Protein AF-A0A1H4G611-F1 (afdb_monomer_lite)

Organism: NCBI:txid150146

pLDDT: mean 83.34, std 16.11, range [36.19, 97.56]

Sequence (70 aa):
MIYFVDLDGLQKYADKNLFQPLGITNYKWQFTPQKVANTAGSLQLRSLDYAKFGQLYKNQGAWNGKQILS

InterPro domains:
  IPR012338 Beta-lactamase/transpeptidase-like [G3DSA:3.40.710.10] (4-70)
  IPR012338 Beta-lactamase/transpeptidase-like [SSF56601] (10-70)

Secondary structure (DSSP, 8-state):
------TTHHHHHHIIIIITTTT---EE--B-TTS-B-TTT--EE-HHHHHHHHHHHHTTTEETTEE---

Radius of gyration: 13.7 Å; chains: 1; bounding box: 41×20×33 Å

Structure (mmCIF, N/CA/C/O backbone):
data_AF-A0A1H4G611-F1
#
_entry.id   AF-A0A1H4G611-F1
#
loop_
_atom_site.group_PDB
_atom_site.id
_atom_site.type_symbol
_atom_site.label_atom_id
_atom_site.label_alt_id
_atom_site.label_comp_id
_atom_site.label_asym_id
_atom_site.label_entity_id
_atom_site.label_seq_id
_atom_site.pdbx_PDB_ins_code
_atom_site.Cartn_x
_atom_site.Cartn_y
_atom_site.Cartn_z
_atom_site.occupancy
_atom_site.B_iso_or_equiv
_atom_site.auth_seq_id
_atom_site.auth_comp_id
_atom_site.auth_asym_id
_atom_site.auth_atom_id
_atom_site.pdbx_PDB_model_num
ATOM 1 N N . MET A 1 1 ? 30.704 11.635 -7.106 1.00 36.19 1 MET A N 1
ATOM 2 C CA . MET A 1 1 ? 29.905 10.466 -6.682 1.00 36.19 1 MET A CA 1
ATOM 3 C C . MET A 1 1 ? 28.614 10.986 -6.081 1.00 36.19 1 MET A C 1
ATOM 5 O O . MET A 1 1 ? 28.657 11.567 -5.008 1.00 36.19 1 MET A O 1
ATOM 9 N N . ILE A 1 2 ? 27.503 10.879 -6.808 1.00 42.44 2 ILE A N 1
ATOM 10 C CA . ILE A 1 2 ? 26.168 11.217 -6.299 1.00 42.44 2 ILE A CA 1
ATOM 11 C C . ILE A 1 2 ? 25.528 9.872 -5.967 1.00 42.44 2 ILE A C 1
ATOM 13 O O . ILE A 1 2 ? 25.484 8.993 -6.825 1.00 42.44 2 ILE A O 1
ATOM 17 N N . TYR A 1 3 ? 25.153 9.675 -4.707 1.00 41.62 3 TYR A N 1
ATOM 18 C CA . TYR A 1 3 ? 24.588 8.422 -4.224 1.00 41.62 3 TYR A CA 1
ATOM 19 C C . TYR A 1 3 ? 23.281 8.138 -4.968 1.00 41.62 3 TYR A C 1
ATOM 21 O O . TYR A 1 3 ? 22.33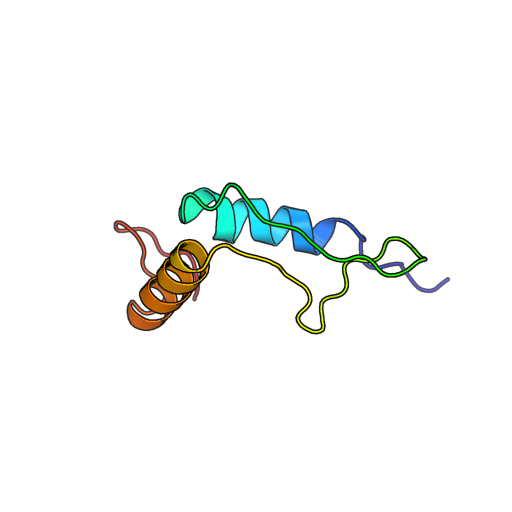8 8.925 -4.901 1.00 41.62 3 TYR A O 1
ATOM 29 N N . PHE A 1 4 ? 23.233 7.020 -5.690 1.00 47.97 4 PHE A N 1
ATOM 30 C CA . PHE A 1 4 ? 21.978 6.465 -6.170 1.00 47.97 4 PHE A CA 1
ATOM 31 C C . PHE A 1 4 ? 21.158 6.109 -4.931 1.00 47.97 4 PHE A C 1
ATOM 33 O O . PHE A 1 4 ? 21.531 5.213 -4.176 1.00 47.97 4 PHE A O 1
ATOM 40 N N . VAL A 1 5 ? 20.082 6.859 -4.689 1.00 50.41 5 VAL A N 1
ATOM 41 C CA . VAL A 1 5 ? 19.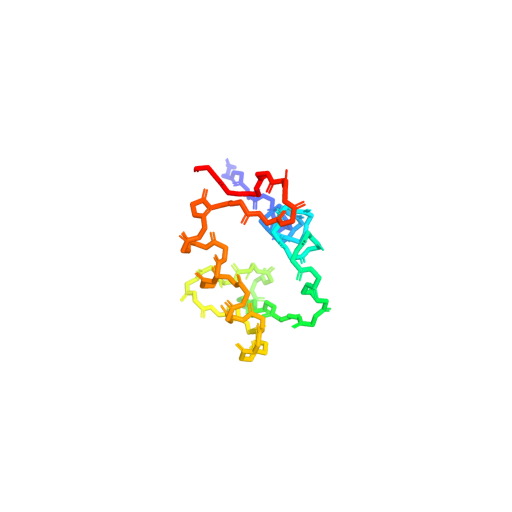025 6.444 -3.765 1.00 50.41 5 VAL A CA 1
ATOM 42 C C . VAL A 1 5 ? 18.623 5.035 -4.184 1.00 50.41 5 VAL A C 1
ATOM 44 O O . VAL A 1 5 ? 18.317 4.802 -5.353 1.00 50.41 5 VAL A O 1
ATOM 47 N N . ASP A 1 6 ? 18.725 4.108 -3.241 1.00 54.44 6 ASP A N 1
ATOM 48 C CA . ASP A 1 6 ? 18.540 2.676 -3.434 1.00 54.44 6 ASP A CA 1
ATOM 49 C C . ASP A 1 6 ? 17.279 2.395 -4.274 1.00 54.44 6 ASP A C 1
ATOM 51 O O . ASP A 1 6 ? 16.155 2.687 -3.856 1.00 54.44 6 ASP A O 1
ATOM 55 N N . LEU A 1 7 ? 17.477 1.884 -5.495 1.00 57.47 7 LEU A N 1
ATOM 56 C CA . LEU A 1 7 ? 16.447 1.741 -6.538 1.00 57.47 7 LEU A CA 1
ATOM 57 C C . LEU A 1 7 ? 15.279 0.837 -6.103 1.00 57.47 7 LEU A C 1
ATOM 59 O O . LEU A 1 7 ? 14.155 0.957 -6.602 1.00 57.47 7 LEU A O 1
ATOM 63 N N . ASP A 1 8 ? 15.537 -0.030 -5.128 1.00 64.12 8 ASP A N 1
ATOM 64 C CA . ASP A 1 8 ? 14.562 -0.940 -4.541 1.00 64.12 8 ASP A CA 1
ATOM 65 C C . ASP A 1 8 ? 13.901 -0.397 -3.270 1.00 64.12 8 ASP A C 1
ATOM 67 O O . ASP A 1 8 ? 12.894 -0.951 -2.820 1.00 64.12 8 ASP A O 1
ATOM 71 N N . GLY A 1 9 ? 14.459 0.650 -2.658 1.00 80.69 9 GLY A N 1
ATOM 72 C CA . GLY A 1 9 ? 14.080 1.092 -1.317 1.00 80.69 9 GLY A CA 1
ATOM 73 C C . GLY A 1 9 ? 12.602 1.455 -1.227 1.00 80.69 9 GLY A C 1
ATOM 74 O O . GLY A 1 9 ? 11.892 0.973 -0.345 1.00 80.69 9 GLY A O 1
ATOM 75 N N . LEU A 1 10 ? 12.108 2.229 -2.196 1.00 79.25 10 LEU A N 1
ATOM 76 C CA . LEU A 1 10 ? 10.707 2.647 -2.228 1.00 79.25 10 LEU A CA 1
ATOM 77 C C . LEU A 1 10 ? 9.752 1.480 -2.502 1.00 79.25 10 LEU A C 1
ATOM 79 O O . LEU A 1 10 ? 8.694 1.397 -1.885 1.00 79.25 10 LEU A O 1
ATOM 83 N N . GLN A 1 11 ? 10.124 0.566 -3.399 1.00 84.12 11 GLN A N 1
ATOM 84 C CA . GLN A 1 11 ? 9.285 -0.582 -3.743 1.00 84.12 11 GLN A CA 1
ATOM 85 C C . GLN A 1 11 ? 9.154 -1.535 -2.556 1.00 84.12 11 GLN A C 1
ATOM 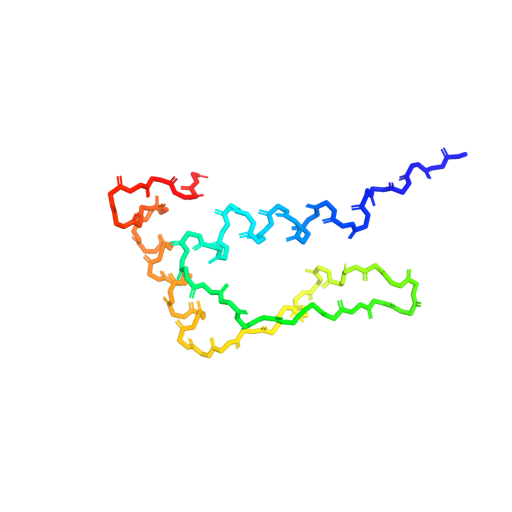87 O O . GLN A 1 11 ? 8.043 -1.920 -2.200 1.00 84.12 11 GLN A O 1
ATOM 92 N N . LYS A 1 12 ? 10.280 -1.864 -1.908 1.00 87.50 12 LYS A N 1
ATOM 93 C CA . LYS A 1 12 ? 10.319 -2.703 -0.703 1.00 87.50 12 LYS A CA 1
ATOM 94 C C . LYS A 1 12 ? 9.580 -2.040 0.454 1.00 87.50 12 LYS A C 1
ATOM 96 O O . LYS A 1 12 ? 8.865 -2.709 1.195 1.00 87.50 12 LYS A O 1
ATOM 101 N N . TYR A 1 13 ? 9.728 -0.725 0.600 1.00 88.06 13 TYR A N 1
ATOM 102 C CA . TYR A 1 13 ? 9.009 0.032 1.615 1.00 88.06 13 TYR A CA 1
ATOM 103 C C . TYR A 1 13 ? 7.495 -0.002 1.379 1.00 88.06 13 TYR A C 1
ATOM 105 O O . TYR A 1 13 ? 6.750 -0.296 2.313 1.00 88.06 13 TYR A O 1
ATOM 113 N N . ALA A 1 14 ? 7.041 0.264 0.153 1.00 90.12 14 ALA A N 1
ATOM 114 C CA . AL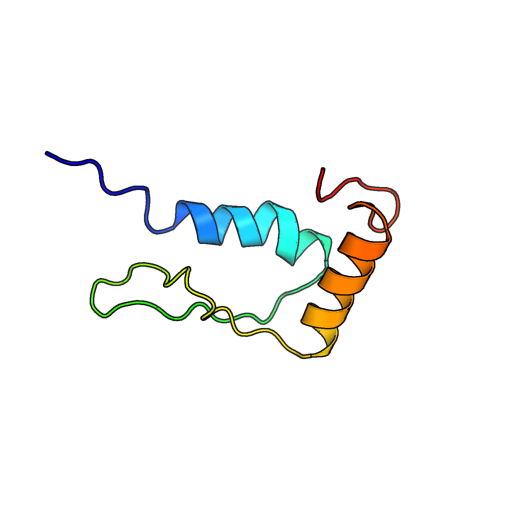A A 1 14 ? 5.625 0.257 -0.199 1.00 90.12 14 ALA A CA 1
ATOM 115 C C . ALA A 1 14 ? 5.013 -1.143 -0.068 1.00 90.12 14 ALA A C 1
ATOM 117 O O . ALA A 1 14 ? 3.933 -1.277 0.501 1.00 90.12 14 ALA A O 1
ATOM 118 N N . ASP A 1 15 ? 5.721 -2.187 -0.509 1.00 91.56 15 ASP A N 1
ATOM 119 C CA . ASP A 1 15 ? 5.280 -3.571 -0.325 1.00 91.56 15 ASP A CA 1
ATOM 120 C C . ASP A 1 15 ? 5.075 -3.889 1.159 1.00 91.56 15 ASP A C 1
ATOM 122 O O . ASP A 1 15 ? 3.962 -4.184 1.597 1.00 91.56 15 ASP A O 1
ATOM 126 N N . LYS A 1 16 ? 6.124 -3.712 1.968 1.00 93.31 16 LYS A N 1
ATOM 127 C CA . LYS A 1 16 ? 6.110 -4.070 3.388 1.00 93.31 16 LYS A CA 1
ATOM 128 C C . LYS A 1 16 ? 5.111 -3.258 4.212 1.00 93.31 16 LYS A C 1
ATOM 130 O O . LYS A 1 16 ? 4.451 -3.815 5.088 1.00 93.31 16 LYS A O 1
ATOM 135 N N . ASN A 1 17 ? 5.051 -1.946 3.993 1.00 92.12 17 ASN A N 1
ATOM 136 C CA . ASN A 1 17 ? 4.341 -1.040 4.897 1.00 92.12 17 ASN A CA 1
ATOM 137 C C . ASN A 1 17 ? 2.948 -0.657 4.402 1.00 92.12 17 ASN A C 1
ATOM 139 O O . ASN A 1 17 ? 2.146 -0.227 5.219 1.00 92.12 17 ASN A O 1
ATOM 143 N N . LEU A 1 18 ? 2.635 -0.829 3.113 1.00 93.75 18 LEU A N 1
ATOM 144 C CA . LEU A 1 18 ? 1.344 -0.429 2.550 1.00 93.75 18 LEU A CA 1
ATOM 145 C C . LEU A 1 18 ? 0.619 -1.583 1.854 1.00 93.75 18 LEU A C 1
ATOM 147 O O . LEU A 1 18 ? -0.531 -1.863 2.184 1.00 93.75 18 LEU A O 1
ATOM 151 N N . PHE A 1 19 ? 1.265 -2.279 0.919 1.00 95.12 19 PHE A N 1
ATOM 152 C CA . PHE A 1 19 ? 0.579 -3.281 0.103 1.00 95.12 19 PHE A CA 1
ATOM 153 C C . PHE A 1 19 ? 0.272 -4.560 0.881 1.00 95.12 19 PHE A C 1
ATOM 155 O O . PHE A 1 19 ? -0.887 -4.975 0.906 1.00 95.12 19 PHE A O 1
ATOM 162 N N . GLN A 1 20 ? 1.248 -5.134 1.591 1.00 95.31 20 GLN A N 1
ATOM 163 C CA . GLN A 1 20 ? 1.031 -6.331 2.410 1.00 95.31 20 GLN A CA 1
ATOM 164 C C . GLN A 1 20 ? -0.045 -6.115 3.492 1.00 95.31 20 GLN A C 1
ATOM 166 O O . GLN A 1 20 ? -0.970 -6.927 3.563 1.00 95.31 20 GLN A O 1
ATOM 171 N N . PRO A 1 21 ? -0.040 -5.018 4.283 1.00 95.75 21 PRO A N 1
ATOM 172 C CA . PRO A 1 21 ? -1.089 -4.784 5.281 1.00 95.75 21 PRO A CA 1
ATOM 173 C C . PRO A 1 21 ? -2.498 -4.609 4.698 1.00 95.75 21 PRO A C 1
ATOM 175 O O . PRO A 1 21 ? -3.480 -4.958 5.352 1.00 95.75 21 PRO A O 1
ATOM 178 N N . LEU A 1 22 ? -2.608 -4.099 3.467 1.00 96.12 22 LEU A N 1
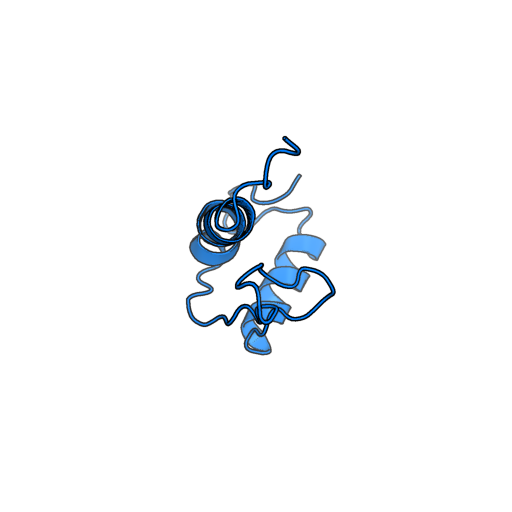ATOM 179 C CA . LEU A 1 22 ? -3.876 -3.967 2.741 1.00 96.12 22 LEU A CA 1
ATOM 180 C C . LEU A 1 22 ? -4.242 -5.234 1.935 1.00 96.12 22 LEU A C 1
ATOM 182 O O . LEU A 1 22 ? -5.275 -5.274 1.258 1.00 96.12 22 LEU A O 1
ATOM 186 N N . GLY A 1 23 ? -3.408 -6.278 1.962 1.00 95.69 23 GLY A N 1
ATOM 187 C CA . GLY A 1 23 ? -3.596 -7.485 1.154 1.00 95.69 23 GLY A CA 1
ATOM 188 C C . GLY A 1 23 ? -3.593 -7.196 -0.352 1.00 95.69 23 GLY A C 1
ATOM 189 O O . GLY A 1 23 ? -4.401 -7.756 -1.098 1.00 95.69 23 GLY A O 1
ATOM 190 N N . ILE A 1 24 ? -2.765 -6.251 -0.794 1.00 96.00 24 ILE A N 1
ATOM 191 C CA . ILE A 1 24 ? -2.535 -5.919 -2.201 1.00 96.00 24 ILE A CA 1
ATOM 192 C C . ILE A 1 24 ? -1.342 -6.755 -2.667 1.00 96.00 24 ILE A C 1
ATOM 194 O O . ILE A 1 24 ? -0.203 -6.475 -2.315 1.00 96.00 24 ILE A O 1
ATOM 198 N N . THR A 1 25 ? -1.601 -7.797 -3.451 1.00 93.31 25 THR A N 1
ATOM 199 C CA . THR A 1 25 ? -0.565 -8.746 -3.903 1.00 93.31 25 THR A CA 1
ATOM 200 C C . THR A 1 25 ? -0.278 -8.668 -5.398 1.00 93.31 25 THR A C 1
ATOM 202 O O . THR A 1 25 ? 0.659 -9.294 -5.882 1.00 93.31 25 THR A O 1
ATOM 205 N N . ASN A 1 26 ? -1.084 -7.910 -6.147 1.00 91.50 26 ASN A N 1
ATOM 206 C CA . ASN A 1 26 ? -0.954 -7.778 -7.592 1.00 91.50 26 ASN A CA 1
ATOM 207 C C . ASN A 1 26 ? -0.813 -6.302 -7.972 1.00 91.50 26 ASN A C 1
ATOM 209 O O . ASN A 1 26 ? -1.807 -5.589 -8.122 1.00 91.50 26 ASN A O 1
ATOM 213 N N . TYR A 1 27 ? 0.436 -5.864 -8.104 1.00 90.81 27 TYR A N 1
ATOM 214 C CA . TYR A 1 27 ? 0.805 -4.519 -8.519 1.00 90.81 27 TYR A CA 1
ATOM 215 C C . TYR A 1 27 ? 2.004 -4.564 -9.464 1.00 90.81 27 TYR A C 1
ATOM 217 O O . TYR A 1 27 ? 2.813 -5.493 -9.423 1.00 90.81 27 TYR A O 1
ATOM 225 N N . LYS A 1 28 ? 2.126 -3.551 -10.323 1.00 88.06 28 LYS A N 1
ATOM 226 C CA . LYS A 1 28 ? 3.275 -3.410 -11.224 1.00 88.06 28 LYS A CA 1
ATOM 227 C C . LYS A 1 28 ? 3.853 -2.012 -11.125 1.00 88.06 28 LYS A C 1
ATOM 229 O O . LYS A 1 28 ? 3.145 -1.024 -11.308 1.00 88.06 28 LYS A O 1
ATOM 234 N N . TRP A 1 29 ? 5.153 -1.956 -10.874 1.00 84.31 29 TRP A N 1
ATOM 235 C CA . TRP A 1 29 ? 5.946 -0.750 -11.051 1.00 84.31 29 TRP A CA 1
ATOM 236 C C . TRP A 1 29 ? 6.320 -0.631 -12.525 1.00 84.31 29 TRP A C 1
ATOM 238 O O . TRP A 1 29 ? 6.750 -1.617 -13.128 1.00 84.31 29 TRP A O 1
ATOM 248 N N . GLN A 1 30 ? 6.167 0.555 -13.112 1.00 78.25 30 GLN A N 1
ATOM 249 C CA . GLN A 1 30 ? 6.867 0.839 -14.359 1.00 78.25 30 GLN A CA 1
ATOM 250 C C . GLN A 1 30 ? 8.242 1.398 -14.032 1.00 78.25 30 GLN A C 1
ATOM 252 O O . GLN A 1 30 ? 8.434 2.158 -13.080 1.00 78.25 30 GLN A O 1
ATOM 257 N N . PHE A 1 31 ? 9.204 1.003 -14.849 1.00 74.94 31 PHE A N 1
ATOM 258 C CA . PHE A 1 31 ? 10.594 1.368 -14.683 1.00 74.94 31 PHE A CA 1
ATOM 259 C C . PHE A 1 31 ? 11.032 2.241 -15.846 1.00 74.94 31 PHE A C 1
ATOM 261 O O . PHE A 1 31 ? 10.593 2.050 -16.981 1.00 74.94 31 PHE A O 1
ATOM 268 N N . THR A 1 32 ? 11.923 3.187 -15.572 1.00 71.62 32 THR A N 1
ATOM 269 C CA . THR A 1 32 ? 12.674 3.859 -16.632 1.00 71.62 32 THR A CA 1
ATOM 270 C C . THR A 1 32 ? 13.601 2.850 -17.329 1.00 71.62 32 THR A C 1
ATOM 272 O O . THR A 1 32 ?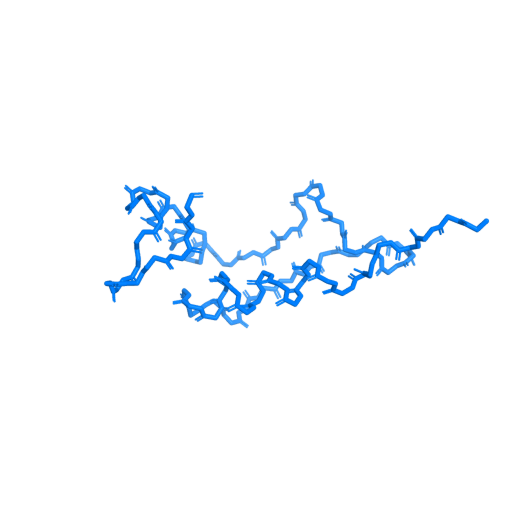 13.900 1.795 -16.758 1.00 71.62 32 THR A O 1
ATOM 275 N N . PRO A 1 33 ? 14.124 3.148 -18.534 1.00 75.50 33 PRO A N 1
ATOM 276 C CA . PRO A 1 33 ? 15.127 2.298 -19.187 1.00 75.50 33 PRO A CA 1
ATOM 277 C C . PRO A 1 33 ? 16.354 1.999 -18.305 1.00 75.50 33 PRO A C 1
ATOM 279 O O . PRO A 1 33 ? 17.000 0.967 -18.461 1.00 75.50 33 PRO A O 1
ATOM 282 N N . GLN A 1 34 ? 16.645 2.868 -17.332 1.00 76.81 34 GLN A N 1
ATOM 283 C CA . GLN A 1 34 ? 17.711 2.719 -16.338 1.00 76.81 34 GLN A CA 1
ATOM 284 C C . GLN A 1 34 ? 17.303 1.862 -15.121 1.00 76.81 34 GLN A C 1
ATOM 286 O O . GLN A 1 34 ? 18.029 1.828 -14.132 1.00 76.81 34 GLN A O 1
ATOM 291 N N . LYS A 1 35 ? 16.159 1.164 -15.181 1.00 68.31 35 LYS A N 1
ATOM 292 C CA . LYS A 1 35 ? 15.597 0.310 -14.117 1.00 68.31 35 LYS A CA 1
ATOM 293 C C . LYS A 1 35 ? 15.287 1.042 -12.807 1.00 68.31 35 LYS A C 1
ATOM 295 O O . LYS A 1 35 ? 15.236 0.426 -11.747 1.00 68.31 35 LYS A O 1
ATOM 300 N N . VAL A 1 36 ? 15.027 2.344 -12.874 1.00 70.06 36 VAL A N 1
ATOM 301 C CA . VAL A 1 36 ? 14.561 3.118 -11.718 1.00 70.06 36 VAL A CA 1
ATOM 302 C C . VAL A 1 36 ? 13.042 3.091 -11.697 1.00 70.06 36 VAL A C 1
ATOM 304 O O . VAL A 1 36 ? 12.416 3.338 -12.729 1.00 70.06 36 VAL A O 1
ATOM 307 N N . ALA A 1 37 ? 12.444 2.783 -10.545 1.00 65.44 37 ALA A N 1
ATOM 308 C CA . ALA A 1 37 ? 10.996 2.858 -10.385 1.00 65.44 37 ALA A CA 1
ATOM 309 C C . ALA A 1 37 ? 10.521 4.277 -10.728 1.00 65.44 37 ALA A C 1
ATOM 311 O O . ALA A 1 37 ? 10.975 5.257 -10.135 1.00 65.44 37 ALA A O 1
ATOM 312 N N . ASN A 1 38 ? 9.621 4.396 -11.701 1.00 64.88 38 ASN A N 1
ATOM 313 C CA . ASN A 1 38 ? 9.079 5.684 -12.093 1.00 64.88 38 ASN A CA 1
ATOM 314 C C . ASN A 1 38 ? 7.993 6.099 -11.087 1.00 64.88 38 ASN A C 1
ATOM 316 O O . ASN A 1 38 ? 6.848 5.645 -11.142 1.00 64.88 38 ASN A O 1
ATOM 320 N N . THR A 1 39 ? 8.358 6.970 -10.151 1.00 64.75 39 THR A N 1
ATOM 321 C CA . THR A 1 39 ? 7.471 7.458 -9.085 1.00 64.75 39 THR A CA 1
ATOM 322 C C . THR A 1 39 ? 6.449 8.490 -9.563 1.00 64.75 39 THR A C 1
ATOM 324 O O . THR A 1 39 ? 5.545 8.832 -8.805 1.00 64.75 39 THR A O 1
ATOM 327 N N . ALA A 1 40 ? 6.517 8.938 -10.822 1.00 59.28 40 ALA A N 1
ATOM 328 C CA . ALA A 1 40 ? 5.636 9.960 -11.390 1.00 59.28 40 ALA A CA 1
ATOM 329 C C . ALA A 1 40 ? 4.227 9.441 -11.771 1.00 59.28 40 ALA A C 1
ATOM 331 O O . ALA A 1 40 ? 3.610 9.949 -12.701 1.00 59.28 40 ALA A O 1
ATOM 332 N N . GLY A 1 41 ? 3.703 8.433 -11.060 1.00 60.84 41 GLY A N 1
ATOM 333 C CA . GLY A 1 41 ? 2.321 7.952 -11.229 1.00 60.84 41 GLY A CA 1
ATOM 334 C C . GLY A 1 41 ? 2.156 6.662 -12.035 1.00 60.84 41 GLY A C 1
ATOM 335 O O . GLY A 1 41 ? 1.062 6.357 -12.495 1.00 60.84 41 GLY A O 1
ATOM 336 N N . SER A 1 42 ? 3.220 5.878 -12.196 1.00 68.75 42 SER A N 1
ATOM 337 C CA . SER A 1 42 ? 3.190 4.669 -13.026 1.00 68.75 42 SER A CA 1
ATOM 338 C C . SER A 1 42 ? 2.840 3.367 -12.284 1.00 68.75 42 SER A C 1
ATOM 340 O O . SER A 1 42 ? 2.907 2.281 -12.861 1.00 68.75 42 SER A O 1
ATOM 342 N N . LEU A 1 43 ? 2.462 3.453 -11.004 1.00 82.12 43 LEU A N 1
ATOM 343 C CA . LEU A 1 43 ? 2.038 2.293 -10.223 1.00 82.12 43 LEU A CA 1
ATOM 344 C C . LEU A 1 43 ? 0.690 1.791 -10.740 1.00 82.12 43 LEU A C 1
ATOM 346 O O . LEU A 1 43 ? -0.307 2.505 -10.665 1.00 82.12 43 LEU A O 1
ATOM 350 N N . GLN A 1 44 ? 0.656 0.549 -11.212 1.00 89.25 44 GLN A N 1
ATOM 351 C CA . GLN A 1 44 ? -0.571 -0.099 -11.660 1.00 89.25 44 GLN A CA 1
ATOM 352 C C . GLN A 1 44 ? -1.128 -0.987 -10.552 1.00 89.25 44 GLN A C 1
ATOM 354 O O . GLN A 1 44 ? -0.460 -1.930 -10.122 1.00 89.25 44 GLN A O 1
ATOM 359 N N . LEU A 1 45 ? -2.364 -0.707 -10.138 1.00 91.12 45 LEU A N 1
ATOM 360 C CA . LEU A 1 45 ? -3.147 -1.516 -9.204 1.00 91.12 45 LEU A CA 1
ATOM 361 C C . LEU A 1 45 ? -4.475 -1.929 -9.846 1.00 91.12 45 LEU A C 1
ATOM 363 O O . LEU A 1 45 ? -4.969 -1.283 -10.772 1.00 91.12 45 LEU A O 1
ATOM 367 N N . ARG A 1 46 ? -5.101 -2.982 -9.315 1.00 94.19 46 ARG A N 1
ATOM 368 C CA . ARG A 1 46 ? -6.507 -3.279 -9.627 1.00 94.19 46 ARG A CA 1
ATOM 369 C C . ARG A 1 46 ? -7.404 -2.204 -9.015 1.00 94.19 46 ARG A C 1
ATOM 371 O O . ARG A 1 46 ? -7.099 -1.677 -7.948 1.00 94.19 46 ARG A O 1
ATOM 378 N N . SER A 1 47 ? -8.566 -1.955 -9.616 1.00 94.44 47 SER A N 1
ATOM 379 C CA . SER A 1 47 ? -9.526 -0.953 -9.123 1.00 94.44 47 SER A CA 1
ATOM 380 C C . SER A 1 47 ? -9.905 -1.156 -7.651 1.00 94.44 47 SER A C 1
ATOM 382 O O . SER A 1 47 ? -9.976 -0.194 -6.893 1.00 94.44 47 SER A O 1
ATOM 384 N N . LEU A 1 48 ? -10.079 -2.409 -7.214 1.00 95.75 48 LEU A N 1
ATOM 385 C CA . LEU A 1 48 ? -10.381 -2.718 -5.812 1.00 95.75 48 LEU A CA 1
ATOM 386 C C . LEU A 1 48 ? -9.206 -2.431 -4.869 1.00 95.75 48 LEU A C 1
ATOM 388 O O . LEU A 1 48 ? -9.426 -2.075 -3.717 1.00 95.75 48 LEU A O 1
ATOM 392 N N . ASP A 1 49 ? -7.966 -2.547 -5.340 1.00 96.00 49 ASP A N 1
ATOM 393 C CA . ASP A 1 49 ? -6.791 -2.231 -4.528 1.00 96.00 49 ASP A CA 1
ATOM 394 C C . ASP A 1 49 ? -6.609 -0.706 -4.392 1.00 96.00 49 ASP A C 1
ATOM 396 O O . ASP A 1 49 ? -6.264 -0.230 -3.311 1.00 96.00 49 ASP A O 1
ATOM 400 N N . TYR A 1 50 ? -6.981 0.081 -5.414 1.00 93.62 50 TYR A N 1
ATOM 401 C CA . TYR A 1 50 ? -7.145 1.535 -5.256 1.00 93.62 50 TYR A CA 1
ATOM 402 C C . TYR A 1 50 ? -8.257 1.891 -4.263 1.00 93.62 50 TYR A C 1
ATOM 404 O O . TYR A 1 50 ? -8.085 2.800 -3.451 1.00 93.62 50 TYR A O 1
ATOM 412 N N . ALA A 1 51 ? -9.381 1.169 -4.278 1.00 95.88 51 ALA A N 1
ATOM 413 C CA . ALA A 1 51 ? -10.469 1.408 -3.330 1.00 95.88 51 ALA A CA 1
ATOM 414 C C . ALA A 1 51 ? -10.033 1.161 -1.875 1.00 95.88 51 ALA A C 1
ATOM 416 O O . ALA A 1 51 ? -10.399 1.935 -0.991 1.00 95.88 51 ALA A O 1
ATOM 417 N N . LYS A 1 52 ? -9.192 0.147 -1.618 1.00 96.44 52 LYS A N 1
ATOM 418 C CA . LYS A 1 52 ? -8.590 -0.075 -0.291 1.00 96.44 52 LYS A CA 1
ATOM 419 C C . LYS A 1 52 ? -7.735 1.107 0.154 1.00 96.44 52 LYS A C 1
ATOM 421 O O . LYS A 1 52 ? -7.844 1.522 1.302 1.00 96.44 52 LYS A O 1
ATOM 426 N N . PHE A 1 53 ? -6.928 1.672 -0.746 1.00 93.69 53 PHE A N 1
ATOM 427 C CA . PHE A 1 53 ? -6.155 2.877 -0.442 1.00 93.69 53 PHE A CA 1
ATOM 428 C C . PHE A 1 53 ? -7.068 4.072 -0.123 1.00 93.69 53 PHE A C 1
ATOM 430 O O . PHE A 1 53 ? -6.861 4.755 0.877 1.00 93.69 53 PHE A O 1
ATOM 437 N N . GLY A 1 54 ? -8.129 4.284 -0.908 1.00 94.56 54 GLY A N 1
ATOM 438 C CA . GLY A 1 54 ? -9.123 5.324 -0.625 1.00 94.56 54 GLY A CA 1
ATOM 439 C C . GLY A 1 54 ? -9.809 5.135 0.734 1.00 94.56 54 GLY A C 1
ATOM 440 O O . GLY A 1 54 ? -9.975 6.091 1.489 1.00 94.56 54 GLY A O 1
ATOM 441 N N . GLN A 1 55 ? -10.151 3.895 1.086 1.00 96.75 55 GLN A N 1
ATOM 442 C CA . GLN A 1 55 ? -10.734 3.556 2.384 1.00 96.75 55 GLN A CA 1
ATOM 443 C C . GLN A 1 55 ? -9.744 3.760 3.538 1.00 96.75 55 GLN A C 1
ATOM 445 O O . GLN A 1 55 ? -10.137 4.274 4.584 1.00 96.75 55 GLN A O 1
ATOM 450 N N . LEU A 1 56 ? -8.471 3.399 3.351 1.00 97.25 56 LEU A N 1
ATOM 451 C CA . LEU A 1 56 ? -7.403 3.665 4.313 1.00 97.25 56 LEU A CA 1
ATOM 452 C C . LEU A 1 56 ? -7.275 5.169 4.581 1.00 97.25 56 LEU A C 1
ATOM 454 O O . LEU A 1 56 ? -7.252 5.587 5.736 1.00 97.25 56 LEU A O 1
ATOM 458 N N . TYR A 1 57 ? -7.241 5.978 3.519 1.00 95.50 57 TYR A N 1
ATOM 459 C CA . TYR A 1 57 ? -7.163 7.434 3.623 1.00 95.50 57 TYR A CA 1
ATOM 460 C C . TYR A 1 57 ? -8.381 8.017 4.351 1.00 95.50 57 TYR A C 1
ATOM 462 O O . TYR A 1 57 ? -8.232 8.795 5.291 1.00 95.50 57 TYR A O 1
ATOM 470 N N . LYS A 1 58 ? -9.591 7.570 3.988 1.00 96.94 58 LYS A N 1
ATOM 471 C CA . LYS A 1 58 ? -10.837 7.945 4.676 1.00 96.94 58 LYS A CA 1
ATOM 472 C C . LYS A 1 58 ? -10.798 7.605 6.171 1.00 96.94 58 LYS A C 1
ATOM 474 O O . LYS A 1 58 ? -11.322 8.361 6.981 1.00 96.94 58 LYS A O 1
ATOM 479 N N . ASN A 1 59 ? -10.163 6.492 6.530 1.00 97.12 59 ASN A N 1
ATOM 480 C CA . ASN A 1 59 ? -10.010 6.032 7.909 1.00 97.12 59 ASN A CA 1
ATOM 481 C C . ASN A 1 59 ? -8.801 6.646 8.627 1.00 97.12 59 ASN A C 1
ATOM 483 O O . ASN A 1 59 ? -8.347 6.085 9.621 1.00 97.12 59 ASN A O 1
ATOM 487 N N . GLN A 1 60 ? -8.253 7.759 8.128 1.00 96.38 60 GLN A N 1
ATOM 488 C CA . GLN A 1 60 ? -7.101 8.441 8.730 1.00 96.38 60 GLN A CA 1
ATOM 489 C C . GLN A 1 60 ? -5.909 7.493 8.941 1.00 96.38 60 GLN A C 1
ATOM 491 O O . GLN A 1 60 ? -5.221 7.541 9.956 1.00 96.38 60 GLN A O 1
ATOM 496 N N . GLY A 1 61 ? -5.703 6.574 7.994 1.00 96.19 61 GLY A N 1
ATOM 497 C CA . GLY A 1 61 ? -4.611 5.610 8.036 1.00 96.19 61 GLY A CA 1
ATOM 498 C C . GLY A 1 61 ? -4.848 4.374 8.904 1.00 96.19 61 GLY A C 1
ATOM 499 O O . GLY A 1 61 ? -3.948 3.538 8.994 1.00 96.19 61 GLY A O 1
ATOM 500 N N . ALA A 1 62 ? -6.036 4.201 9.490 1.00 97.56 62 ALA A N 1
ATOM 501 C CA . ALA A 1 62 ? -6.390 2.998 10.236 1.00 97.56 62 ALA A CA 1
ATOM 502 C C . ALA A 1 62 ? -6.965 1.892 9.328 1.00 97.56 62 ALA A C 1
ATOM 504 O O . ALA A 1 62 ? -7.894 2.103 8.541 1.00 97.56 62 ALA A O 1
ATOM 505 N N . TRP A 1 63 ? -6.453 0.672 9.486 1.00 97.00 63 TRP A N 1
ATOM 506 C CA . TRP A 1 63 ? -6.920 -0.527 8.789 1.00 97.00 63 TRP A CA 1
ATOM 507 C C . TRP A 1 63 ? -6.958 -1.716 9.746 1.00 97.00 63 TRP A C 1
ATOM 509 O O . TRP A 1 63 ? -5.939 -2.068 10.335 1.00 97.00 63 TRP A O 1
ATOM 519 N N . ASN A 1 64 ? -8.130 -2.336 9.920 1.00 94.81 64 ASN A N 1
ATOM 520 C CA . ASN A 1 64 ? -8.332 -3.491 10.809 1.00 94.81 64 ASN A CA 1
ATOM 521 C C . ASN A 1 64 ? -7.719 -3.316 12.217 1.00 94.81 64 ASN A C 1
ATOM 523 O O . ASN A 1 64 ? -7.083 -4.225 12.743 1.00 94.81 64 ASN A O 1
ATOM 527 N N . GLY A 1 65 ? -7.872 -2.130 12.815 1.00 94.19 65 GLY A N 1
ATOM 528 C CA . GLY A 1 65 ? -7.348 -1.825 14.154 1.00 94.19 65 GLY A CA 1
ATOM 529 C C . GLY A 1 65 ? -5.847 -1.514 14.220 1.00 94.19 65 GLY A C 1
ATOM 530 O O . GLY A 1 65 ? -5.326 -1.315 15.313 1.00 94.19 65 GLY A O 1
ATOM 531 N N . LYS A 1 66 ? -5.146 -1.439 13.080 1.00 94.94 66 LYS A N 1
ATOM 532 C CA . LYS A 1 66 ? -3.728 -1.065 12.991 1.00 94.94 66 LYS A CA 1
ATOM 533 C C . LYS A 1 66 ? -3.549 0.256 12.239 1.00 94.94 66 LYS A C 1
ATOM 535 O O . LYS A 1 66 ? -4.163 0.457 11.194 1.00 94.94 66 LYS A O 1
ATOM 540 N N . GLN A 1 67 ? -2.657 1.118 12.729 1.00 95.75 67 GLN A N 1
ATOM 541 C CA . GLN A 1 67 ? -2.224 2.314 12.003 1.00 95.75 67 GLN A CA 1
ATOM 542 C C . GLN A 1 67 ? -1.218 1.930 10.910 1.00 95.75 67 GLN A C 1
ATOM 544 O O . GLN A 1 67 ? -0.182 1.327 11.199 1.00 95.75 67 GLN A O 1
ATOM 549 N N . ILE A 1 68 ? -1.538 2.255 9.658 1.00 94.75 68 ILE A N 1
ATOM 550 C CA . ILE A 1 68 ? -0.723 1.954 8.471 1.00 94.75 68 ILE A CA 1
ATOM 551 C C . ILE A 1 68 ? -0.116 3.228 7.868 1.00 94.75 68 ILE A C 1
ATOM 553 O O . ILE A 1 68 ? 1.019 3.200 7.404 1.00 94.75 68 ILE A O 1
ATOM 557 N N . LEU A 1 69 ? -0.852 4.341 7.899 1.00 90.12 69 LEU A N 1
ATOM 558 C CA . LEU A 1 69 ? -0.413 5.662 7.433 1.00 90.12 69 LEU A CA 1
ATOM 559 C C . LEU A 1 69 ? -0.622 6.676 8.564 1.00 90.12 69 LEU A C 1
ATOM 561 O O . LEU A 1 69 ? -1.603 6.541 9.279 1.00 90.12 69 LEU A O 1
ATOM 565 N N . SER A 1 70 ? 0.252 7.663 8.749 1.00 85.06 70 SER A N 1
ATOM 566 C CA . SER A 1 70 ? 0.121 8.716 9.775 1.00 85.06 70 SER A CA 1
ATOM 567 C C . SER A 1 70 ? 0.216 10.098 9.160 1.00 85.06 70 SER A C 1
ATOM 569 O O . SER A 1 70 ? 1.099 10.238 8.281 1.00 85.06 70 SER A O 1
#

Foldseek 3Di:
DDDDPPQCPVVVCCVVQPCVLLVFDDKDFDADPVRRGDPVPRIDGDPVSVVSVVVCVVVVQDDPNDRRDD